Protein AF-A0A1I1ABJ6-F1 (afdb_monomer_lite)

Structure (mmCIF, N/CA/C/O backbone):
data_AF-A0A1I1ABJ6-F1
#
_entry.id   AF-A0A1I1ABJ6-F1
#
loop_
_atom_site.group_PDB
_atom_site.id
_atom_site.type_symbol
_atom_site.label_atom_id
_atom_site.label_alt_id
_atom_site.label_comp_id
_atom_site.label_asym_id
_atom_site.label_entity_id
_atom_site.label_seq_id
_atom_site.pdbx_PDB_ins_code
_atom_site.Cartn_x
_atom_site.Cartn_y
_atom_site.Cartn_z
_atom_site.occupancy
_atom_site.B_iso_or_equiv
_atom_site.auth_seq_id
_atom_site.auth_comp_id
_atom_site.auth_asym_id
_atom_s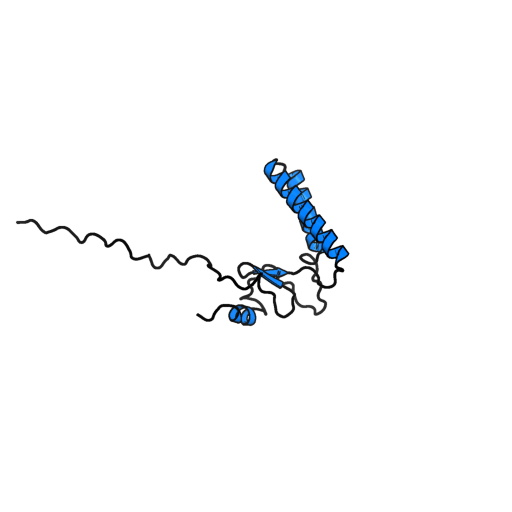ite.auth_atom_id
_atom_site.pdbx_PDB_model_num
ATOM 1 N N . MET A 1 1 ? -6.249 74.115 -23.989 1.00 40.06 1 MET A N 1
ATOM 2 C CA . MET A 1 1 ? -6.689 73.814 -22.610 1.00 40.06 1 MET A CA 1
ATOM 3 C C . MET A 1 1 ? -8.085 73.215 -22.711 1.00 40.06 1 MET A C 1
ATOM 5 O O . MET A 1 1 ? -8.867 73.772 -23.469 1.00 40.06 1 MET A O 1
ATOM 9 N N . PRO A 1 2 ? -8.355 72.074 -22.069 1.00 52.78 2 PRO A N 1
ATOM 10 C CA . PRO A 1 2 ? -8.260 70.743 -22.688 1.00 52.78 2 PRO A CA 1
ATOM 11 C C . PRO A 1 2 ? -9.581 69.954 -22.592 1.00 52.78 2 PRO A C 1
ATOM 13 O O . PRO A 1 2 ? -10.454 70.346 -21.833 1.00 52.78 2 PRO A O 1
ATOM 16 N N . ASP A 1 3 ? -9.693 68.832 -23.305 1.00 41.34 3 ASP A N 1
ATOM 17 C CA . ASP A 1 3 ? -10.165 67.577 -22.696 1.00 41.34 3 ASP A CA 1
ATOM 18 C C . ASP A 1 3 ? -9.680 66.406 -23.571 1.00 41.34 3 ASP A C 1
ATOM 20 O O . ASP A 1 3 ? -10.094 66.237 -24.720 1.00 41.34 3 ASP A O 1
ATOM 24 N N . GLU A 1 4 ? -8.680 65.688 -23.062 1.00 57.09 4 GLU A N 1
ATOM 25 C CA . GLU A 1 4 ? -8.158 64.442 -23.625 1.00 57.09 4 GLU A CA 1
ATOM 26 C C . GLU A 1 4 ? -9.229 63.344 -23.526 1.00 57.09 4 GLU A C 1
ATOM 28 O O . GLU A 1 4 ? -9.817 63.167 -22.456 1.00 57.09 4 GLU A O 1
ATOM 33 N N . PRO A 1 5 ? -9.481 62.542 -24.576 1.00 46.16 5 PRO A N 1
ATOM 34 C CA . PRO A 1 5 ? -10.239 61.319 -24.386 1.00 46.16 5 PRO A CA 1
ATOM 35 C C . PRO A 1 5 ? -9.453 60.340 -23.499 1.00 46.16 5 PRO A C 1
ATOM 37 O O . PRO A 1 5 ? -8.251 60.135 -23.652 1.00 46.16 5 PRO A O 1
ATOM 40 N N . ARG A 1 6 ? -10.203 59.781 -22.548 1.00 58.25 6 ARG A N 1
ATOM 41 C CA . ARG A 1 6 ? -9.827 58.926 -21.416 1.00 58.25 6 ARG A CA 1
ATOM 42 C C . ARG A 1 6 ? -8.933 57.717 -21.768 1.00 58.25 6 ARG A C 1
ATOM 44 O O . ARG A 1 6 ? -8.977 57.243 -22.899 1.00 58.25 6 ARG A O 1
ATOM 51 N N . PRO A 1 7 ? -8.159 57.207 -20.784 1.00 49.72 7 PRO A N 1
ATOM 52 C CA . PRO A 1 7 ? -7.212 56.107 -20.969 1.00 49.72 7 PRO A CA 1
ATOM 53 C C . PRO A 1 7 ? -7.887 54.818 -21.448 1.00 49.72 7 PRO A C 1
ATOM 55 O O . PRO A 1 7 ? -9.004 54.518 -21.027 1.00 49.72 7 PRO A O 1
ATOM 58 N N . ASP A 1 8 ? -7.153 54.076 -22.284 1.00 51.56 8 ASP A N 1
ATOM 59 C CA . ASP A 1 8 ? -7.387 52.683 -22.684 1.00 51.56 8 ASP A CA 1
ATOM 60 C C . ASP A 1 8 ? -8.033 51.875 -21.545 1.00 51.56 8 ASP A C 1
ATOM 62 O O . ASP A 1 8 ? -7.410 51.596 -20.514 1.00 51.56 8 ASP A O 1
ATOM 66 N N . GLU A 1 9 ? -9.302 51.508 -21.727 1.00 48.28 9 GLU A N 1
ATOM 67 C CA . GLU A 1 9 ? -9.960 50.506 -20.895 1.00 48.28 9 GLU A CA 1
ATOM 68 C C . GLU A 1 9 ? -9.246 49.153 -21.073 1.00 48.28 9 GLU A C 1
ATOM 70 O O . GLU A 1 9 ? -8.928 48.755 -22.199 1.00 48.28 9 GLU A O 1
ATOM 75 N N . PRO A 1 10 ? -8.980 48.413 -19.985 1.00 45.22 10 PRO A N 1
ATOM 76 C CA . PRO A 1 10 ? -8.303 47.128 -20.070 1.00 45.22 10 PRO A CA 1
ATOM 77 C C . PRO A 1 10 ? -9.189 46.104 -20.785 1.00 45.22 10 PRO A C 1
ATOM 79 O O . PRO A 1 10 ? -10.349 45.909 -20.421 1.00 45.22 10 PRO A O 1
ATOM 82 N N . ARG A 1 11 ? -8.622 45.401 -21.772 1.00 50.41 11 ARG A N 1
ATOM 83 C CA . ARG A 1 11 ? -9.279 44.250 -22.406 1.00 50.41 11 ARG A CA 1
ATOM 84 C C . ARG A 1 11 ? -9.479 43.140 -21.360 1.00 50.41 11 ARG A C 1
ATOM 86 O O . ARG A 1 11 ? -8.485 42.694 -20.784 1.00 50.41 11 ARG A O 1
ATOM 93 N N . PRO A 1 12 ? -10.706 42.655 -21.115 1.00 49.84 12 PRO A N 1
ATOM 94 C CA . PRO A 1 12 ? -10.919 41.461 -20.319 1.00 49.84 12 PRO A CA 1
ATOM 95 C C . PRO A 1 12 ? -10.931 40.253 -21.263 1.00 49.84 12 PRO A C 1
ATOM 97 O O . PRO A 1 12 ? -11.870 40.113 -22.032 1.00 49.84 12 PRO A O 1
ATOM 100 N N . ASP A 1 13 ? -9.853 39.463 -21.246 1.00 48.81 13 ASP A N 1
ATOM 101 C CA . ASP A 1 13 ? -9.762 38.025 -21.605 1.00 48.81 13 ASP A CA 1
ATOM 102 C C . ASP A 1 13 ? -8.377 37.660 -22.171 1.00 48.81 13 ASP A C 1
ATOM 104 O O . ASP A 1 13 ? -8.240 37.087 -23.249 1.00 48.81 13 ASP A O 1
ATOM 108 N N . GLU A 1 14 ? -7.313 37.951 -21.421 1.00 43.22 14 GLU A N 1
ATOM 109 C CA . GLU A 1 14 ? -6.071 37.187 -21.567 1.00 43.22 14 GLU A CA 1
ATOM 110 C C . GLU A 1 14 ? -5.772 36.492 -20.235 1.00 43.22 14 GLU A C 1
ATOM 112 O O . GLU A 1 14 ? -5.572 37.168 -19.218 1.00 43.22 14 GLU A O 1
ATOM 117 N N . PRO A 1 15 ? -5.782 35.146 -20.185 1.00 39.97 15 PRO A N 1
ATOM 118 C CA . PRO A 1 15 ? -5.409 34.435 -18.975 1.00 39.97 15 PRO A CA 1
ATOM 119 C C . PRO A 1 15 ? -3.929 34.685 -18.666 1.00 39.97 15 PRO A C 1
ATOM 121 O O . PRO A 1 15 ? -3.063 34.668 -19.542 1.00 39.97 15 PRO A O 1
ATOM 124 N N . ARG A 1 16 ? -3.647 34.937 -17.386 1.00 43.81 16 ARG A N 1
ATOM 125 C CA . ARG A 1 16 ? -2.296 35.195 -16.875 1.00 43.81 16 ARG A CA 1
ATOM 126 C C . ARG A 1 16 ? -1.409 33.957 -17.095 1.00 43.81 16 ARG A C 1
ATOM 128 O O . ARG A 1 16 ? -1.879 32.847 -16.858 1.00 43.81 16 ARG A O 1
ATOM 135 N N . PRO A 1 17 ? -0.115 34.112 -17.432 1.00 45.84 17 PRO A N 1
ATOM 136 C CA . PRO A 1 17 ? 0.803 32.992 -17.689 1.00 45.84 17 PRO A CA 1
ATOM 137 C C . PRO A 1 17 ? 1.185 32.170 -16.436 1.00 45.84 17 PRO A C 1
ATOM 139 O O . PRO A 1 17 ? 2.132 31.394 -16.486 1.00 45.84 17 PRO A O 1
ATOM 142 N N . ASP A 1 18 ? 0.454 32.322 -15.326 1.00 41.12 18 ASP A N 1
ATOM 143 C CA . ASP A 1 18 ? 0.712 31.669 -14.033 1.00 41.12 18 ASP A CA 1
ATOM 144 C C . ASP A 1 18 ? -0.438 30.738 -13.582 1.00 41.12 18 ASP A C 1
ATOM 146 O O . ASP A 1 18 ? -0.460 30.244 -12.458 1.00 41.12 18 ASP A O 1
ATOM 150 N N . GLU A 1 19 ? -1.402 30.439 -14.461 1.00 39.03 19 GLU A N 1
ATOM 151 C CA . GLU A 1 19 ? -2.352 29.332 -14.263 1.00 39.03 19 GLU A CA 1
ATOM 152 C C . GLU A 1 19 ? -1.821 28.044 -14.904 1.00 39.03 19 GLU A C 1
ATOM 154 O O . GLU A 1 19 ? -2.417 27.459 -15.811 1.00 39.03 19 GLU A O 1
ATOM 159 N N . ALA A 1 20 ? -0.688 27.555 -14.398 1.00 36.03 20 ALA A N 1
ATOM 160 C CA . ALA A 1 20 ? -0.373 26.142 -14.536 1.00 36.03 20 ALA A CA 1
ATOM 161 C C . ALA A 1 20 ? -1.420 25.359 -13.728 1.00 36.03 20 ALA A C 1
ATOM 163 O O . ALA A 1 20 ? -1.322 25.228 -12.506 1.00 36.03 20 ALA A O 1
ATOM 164 N N . ARG A 1 21 ? -2.463 24.871 -14.411 1.00 45.53 21 ARG A N 1
ATOM 165 C CA . ARG A 1 21 ? -3.425 23.931 -13.828 1.00 45.53 21 ARG A CA 1
ATOM 166 C C . ARG A 1 21 ? -2.641 22.765 -13.214 1.00 45.53 21 ARG A C 1
ATOM 168 O O . ARG A 1 21 ? -1.844 22.151 -13.927 1.00 45.53 21 ARG A O 1
ATOM 175 N N . PRO A 1 22 ? -2.830 22.436 -11.926 1.00 46.88 22 PRO A N 1
ATOM 176 C CA . PRO A 1 22 ? -2.157 21.291 -11.345 1.00 46.88 22 PRO A CA 1
ATOM 177 C C . PRO A 1 22 ? -2.714 20.018 -11.987 1.00 46.88 22 PRO A C 1
ATOM 179 O O . PRO A 1 22 ? -3.841 19.619 -11.709 1.00 46.88 22 PRO A O 1
ATOM 182 N N . ASP A 1 23 ? -1.891 19.382 -12.821 1.00 52.09 23 ASP A N 1
ATOM 183 C CA . ASP A 1 23 ? -1.959 17.953 -13.115 1.00 52.09 23 ASP A CA 1
ATOM 184 C C . ASP A 1 23 ? -3.325 17.441 -13.620 1.00 52.09 23 ASP A C 1
ATOM 186 O O . ASP A 1 23 ? -3.927 16.538 -13.031 1.00 52.09 23 ASP A O 1
ATOM 190 N N . GLU A 1 24 ? -3.802 17.943 -14.760 1.00 44.59 24 GLU A N 1
ATOM 191 C CA . GLU A 1 24 ? -4.890 17.280 -15.490 1.00 44.59 24 GLU A CA 1
ATOM 192 C C . GLU A 1 24 ? -4.309 16.068 -16.247 1.00 44.59 24 GLU A C 1
ATOM 194 O O . GLU A 1 24 ? -3.944 16.126 -17.418 1.00 44.59 24 GLU A O 1
ATOM 199 N N . GLN A 1 25 ? -4.115 14.963 -15.520 1.00 47.38 25 GLN A N 1
ATOM 200 C CA . GLN A 1 25 ? -3.690 13.685 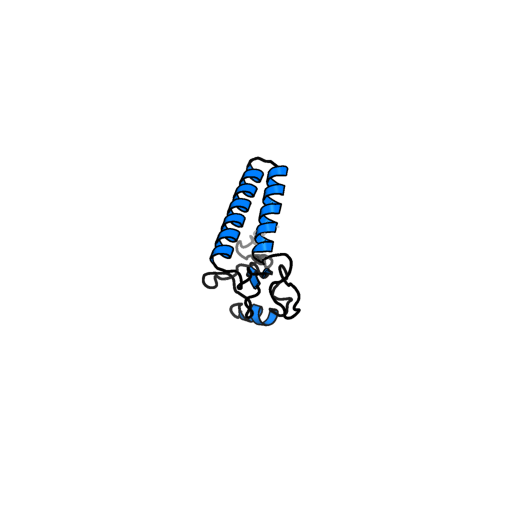-16.096 1.00 47.38 25 GLN A CA 1
ATOM 201 C C . GLN A 1 25 ? -4.807 13.131 -17.003 1.00 47.38 25 GLN A C 1
ATOM 203 O O . GLN A 1 25 ? -5.931 12.958 -16.523 1.00 47.38 25 GLN A O 1
ATOM 208 N N . PRO A 1 26 ? -4.526 12.808 -18.282 1.00 46.41 26 PRO A N 1
ATOM 209 C CA . PRO A 1 26 ? -5.530 12.254 -19.186 1.00 46.41 26 PRO A CA 1
ATOM 210 C C . PRO A 1 26 ? -5.976 10.857 -18.718 1.00 46.41 26 PRO A C 1
ATOM 212 O O . PRO A 1 26 ? -5.183 10.135 -18.099 1.00 46.41 26 PRO A O 1
ATOM 215 N N . PRO A 1 27 ? -7.215 10.426 -19.021 1.00 44.44 27 PRO A N 1
ATOM 216 C CA . PRO A 1 27 ? -7.675 9.094 -18.652 1.00 44.44 27 PRO A CA 1
ATOM 217 C C . PRO A 1 27 ? -6.908 8.038 -19.463 1.00 44.44 27 PRO A C 1
ATOM 219 O O . PRO A 1 27 ? -7.063 7.937 -20.678 1.00 44.44 27 PRO A O 1
ATOM 222 N N . ARG A 1 28 ? -6.074 7.235 -18.793 1.00 54.81 28 ARG A N 1
ATOM 223 C CA . ARG A 1 28 ? -5.567 5.965 -19.339 1.00 54.81 28 ARG A CA 1
ATOM 224 C C . ARG A 1 28 ? -6.443 4.812 -18.844 1.00 54.81 28 ARG A C 1
ATOM 226 O O . ARG A 1 28 ? -6.943 4.879 -17.726 1.00 54.81 28 ARG A O 1
ATOM 233 N N . GLY A 1 29 ? -6.648 3.816 -19.714 1.00 57.50 29 GLY A N 1
ATOM 234 C CA . GLY A 1 29 ? -7.669 2.764 -19.603 1.00 57.50 29 GLY A CA 1
ATOM 235 C C . GLY A 1 29 ? -7.787 2.107 -18.228 1.00 57.50 29 GLY A C 1
ATOM 236 O O . GLY A 1 29 ? -6.767 1.851 -17.609 1.00 57.50 29 GLY A O 1
ATOM 237 N N . ASP A 1 30 ? -9.035 1.871 -17.804 1.00 68.62 30 ASP A N 1
ATOM 238 C CA . ASP A 1 30 ? -9.605 1.180 -16.625 1.00 68.62 30 ASP A CA 1
ATOM 239 C C . ASP A 1 30 ? -8.889 1.205 -15.251 1.00 68.62 30 ASP A C 1
ATOM 241 O O . ASP A 1 30 ? -9.482 0.794 -14.253 1.00 68.62 30 ASP A O 1
ATOM 245 N N . GLY A 1 31 ? -7.675 1.741 -15.114 1.00 82.44 31 GLY A N 1
ATOM 246 C CA . GLY A 1 31 ? -6.955 1.807 -13.852 1.00 82.44 31 GLY A CA 1
ATOM 247 C C . GLY A 1 31 ? -5.566 2.459 -13.921 1.00 82.44 31 GLY A C 1
ATOM 248 O O . GLY A 1 31 ? -5.055 2.794 -14.990 1.00 82.44 31 GLY A O 1
ATOM 249 N N . PRO A 1 32 ? -4.932 2.668 -12.753 1.00 91.44 32 PRO A N 1
ATOM 250 C CA . PRO A 1 32 ? -3.596 3.248 -12.666 1.00 91.44 32 PRO A CA 1
ATOM 251 C C . PRO A 1 32 ? -2.544 2.390 -13.394 1.00 91.44 32 PRO A C 1
ATOM 253 O O . PRO A 1 32 ? -2.597 1.163 -13.284 1.00 91.44 32 PRO A O 1
ATOM 256 N N . PRO A 1 33 ? -1.543 2.994 -14.065 1.00 95.31 33 PRO A N 1
ATOM 257 C CA . PRO A 1 33 ? -0.453 2.245 -14.683 1.00 95.31 33 PRO A CA 1
ATOM 258 C C . PRO A 1 33 ? 0.302 1.381 -13.670 1.00 95.31 33 PRO A C 1
ATOM 260 O O . PRO A 1 33 ? 0.510 1.797 -12.528 1.00 95.31 33 PRO A O 1
ATOM 263 N N . VAL A 1 34 ? 0.759 0.207 -14.104 1.00 96.50 34 VAL A N 1
ATOM 264 C CA . VAL A 1 34 ? 1.522 -0.752 -13.292 1.00 96.50 34 VAL A CA 1
ATOM 265 C C . VAL A 1 34 ? 2.925 -0.888 -13.867 1.00 96.50 34 VAL A C 1
ATOM 267 O O . VAL A 1 34 ? 3.066 -1.013 -15.082 1.00 96.50 34 VAL A O 1
ATOM 270 N N . THR A 1 35 ? 3.947 -0.863 -13.007 1.00 96.81 35 THR A N 1
ATOM 271 C CA . THR A 1 35 ? 5.351 -1.007 -13.419 1.00 96.81 35 THR A CA 1
ATOM 272 C C . THR A 1 35 ? 5.582 -2.310 -14.196 1.00 96.81 35 THR A C 1
ATOM 274 O O . THR A 1 35 ? 4.863 -3.284 -13.961 1.00 96.81 35 THR A O 1
ATOM 277 N N . PRO A 1 36 ? 6.581 -2.382 -15.100 1.00 96.69 36 PRO A N 1
ATOM 278 C CA . PRO A 1 36 ? 6.808 -3.570 -15.934 1.00 96.69 36 PRO A CA 1
ATOM 279 C C . PRO A 1 36 ? 7.046 -4.865 -15.146 1.00 96.69 36 PRO A C 1
ATOM 281 O O . PRO A 1 36 ? 6.720 -5.948 -15.618 1.00 96.69 36 PRO A O 1
ATOM 284 N N . ASP A 1 37 ? 7.584 -4.748 -13.934 1.00 95.75 37 ASP A N 1
ATOM 285 C CA . ASP A 1 37 ? 7.821 -5.854 -13.002 1.00 95.75 37 ASP A CA 1
ATOM 286 C C . ASP A 1 37 ? 6.619 -6.176 -12.094 1.00 95.75 37 ASP A C 1
ATOM 288 O O . ASP A 1 37 ? 6.699 -7.052 -11.236 1.00 95.75 37 ASP A O 1
ATOM 292 N N . GLY A 1 38 ? 5.510 -5.446 -12.230 1.00 96.06 38 GLY A N 1
ATOM 293 C CA . GLY A 1 38 ? 4.298 -5.644 -11.442 1.00 96.06 38 GLY A CA 1
ATOM 294 C C . GLY A 1 38 ? 4.385 -5.204 -9.977 1.00 96.06 38 GLY A C 1
ATOM 295 O O . GLY A 1 38 ? 3.406 -5.379 -9.248 1.00 96.06 38 GLY A O 1
ATOM 296 N N . ARG A 1 39 ? 5.503 -4.625 -9.517 1.00 97.62 39 ARG A N 1
ATOM 297 C CA . ARG A 1 39 ? 5.715 -4.302 -8.093 1.00 97.62 39 ARG A CA 1
ATOM 298 C C . ARG A 1 39 ? 4.886 -3.124 -7.608 1.00 97.62 39 ARG A C 1
ATOM 300 O O . ARG A 1 39 ? 4.436 -3.113 -6.458 1.00 97.62 39 ARG A O 1
ATOM 307 N N . TYR A 1 40 ? 4.656 -2.143 -8.475 1.00 98.00 40 TYR A N 1
ATOM 308 C CA . TYR A 1 40 ? 4.010 -0.890 -8.107 1.00 98.00 40 TYR A CA 1
ATOM 309 C C . TYR A 1 40 ? 2.903 -0.511 -9.085 1.00 98.00 40 TYR A C 1
ATOM 311 O O . TYR A 1 40 ? 2.962 -0.801 -10.276 1.00 98.00 40 TYR A O 1
ATOM 319 N N . LEU A 1 41 ? 1.903 0.196 -8.570 1.00 97.00 41 LEU A N 1
ATOM 320 C CA . LEU A 1 41 ? 0.976 0.999 -9.361 1.00 97.00 41 LEU A CA 1
ATOM 321 C C . LEU A 1 41 ? 1.318 2.484 -9.200 1.00 97.00 41 LEU A C 1
ATOM 323 O O . LEU A 1 41 ? 1.841 2.887 -8.159 1.00 97.00 41 LEU A O 1
ATOM 327 N N . VAL A 1 42 ? 1.021 3.306 -10.204 1.00 96.75 42 VAL A N 1
ATOM 328 C CA . VAL A 1 42 ? 1.320 4.744 -10.176 1.00 96.75 42 VAL A CA 1
ATOM 329 C C . VAL A 1 42 ? 0.050 5.557 -9.968 1.00 96.75 42 VAL A C 1
ATOM 331 O O . VAL A 1 42 ? -0.811 5.604 -10.838 1.00 96.75 42 VAL A O 1
ATOM 334 N N . VAL A 1 43 ? -0.052 6.262 -8.841 1.00 95.69 43 VAL A N 1
ATOM 335 C CA . VAL A 1 43 ? -1.173 7.170 -8.540 1.00 95.69 43 VAL A CA 1
ATOM 336 C C . VAL A 1 43 ? -0.621 8.563 -8.291 1.00 95.69 43 VAL A C 1
ATOM 338 O O . VAL A 1 43 ? 0.188 8.754 -7.381 1.00 95.69 43 VAL A O 1
ATOM 341 N N . ARG A 1 44 ? -1.071 9.540 -9.093 1.00 93.75 44 ARG A N 1
ATOM 342 C CA . ARG A 1 44 ? -0.599 10.938 -9.050 1.00 93.75 44 ARG A CA 1
ATOM 343 C C . ARG A 1 44 ? 0.932 11.030 -9.124 1.00 93.75 44 ARG A C 1
ATOM 345 O O . ARG A 1 44 ? 1.574 11.668 -8.292 1.00 93.75 44 ARG A O 1
ATOM 352 N N . GLY A 1 45 ? 1.517 10.280 -10.059 1.00 95.12 45 GLY A N 1
ATOM 353 C CA . GLY A 1 45 ? 2.965 10.204 -10.278 1.00 95.12 45 GLY A CA 1
ATOM 354 C C . GLY A 1 45 ? 3.780 9.511 -9.182 1.00 95.12 45 GLY A C 1
ATOM 355 O O . GLY A 1 45 ? 5.004 9.456 -9.297 1.00 95.12 45 GLY A O 1
ATOM 356 N N . ARG A 1 46 ? 3.144 8.973 -8.133 1.00 97.94 46 ARG A N 1
ATOM 357 C CA . ARG A 1 46 ? 3.818 8.248 -7.048 1.00 97.94 46 ARG A CA 1
ATOM 358 C C . ARG A 1 46 ? 3.603 6.750 -7.156 1.00 97.94 46 ARG A C 1
ATOM 360 O O . ARG A 1 46 ? 2.496 6.303 -7.452 1.00 97.94 46 ARG A O 1
ATOM 367 N N . LEU A 1 47 ? 4.654 5.999 -6.859 1.00 98.00 47 LEU A N 1
ATOM 368 C CA . LEU A 1 47 ? 4.616 4.548 -6.767 1.00 98.00 47 LEU A CA 1
ATOM 369 C C . LEU A 1 47 ? 3.870 4.124 -5.505 1.00 98.00 47 LEU A C 1
ATOM 371 O O . LEU A 1 47 ? 4.072 4.685 -4.431 1.00 98.00 47 LEU A O 1
ATOM 375 N N . TRP A 1 48 ? 3.032 3.107 -5.619 1.00 97.75 48 TRP A N 1
ATOM 376 C CA . TRP A 1 48 ? 2.390 2.441 -4.495 1.00 97.75 48 TRP A CA 1
ATOM 377 C C . TRP A 1 48 ? 2.576 0.950 -4.669 1.00 97.75 48 TRP A C 1
ATOM 379 O O . TRP A 1 48 ? 2.179 0.396 -5.695 1.00 97.75 48 TRP A O 1
ATOM 389 N N . ARG A 1 49 ? 3.209 0.309 -3.684 1.00 97.88 49 ARG A N 1
ATOM 390 C CA . ARG A 1 49 ? 3.456 -1.130 -3.749 1.00 97.88 49 ARG A CA 1
ATOM 391 C C . ARG A 1 49 ? 2.134 -1.883 -3.864 1.00 97.88 49 ARG A C 1
ATOM 393 O O . ARG A 1 49 ? 1.180 -1.596 -3.138 1.00 97.88 49 ARG A O 1
ATOM 400 N N . ARG A 1 50 ? 2.090 -2.830 -4.796 1.00 97.44 50 ARG A N 1
ATOM 401 C CA . ARG A 1 50 ? 0.950 -3.720 -4.988 1.00 97.44 50 ARG A CA 1
ATOM 402 C C . ARG A 1 50 ? 0.912 -4.797 -3.915 1.00 97.44 50 ARG A C 1
ATOM 404 O O . ARG A 1 50 ? 1.939 -5.152 -3.338 1.00 97.44 50 ARG A O 1
ATOM 411 N N . SER A 1 51 ? -0.284 -5.331 -3.688 1.00 97.00 51 SER A N 1
ATOM 412 C CA . SER A 1 51 ? -0.446 -6.524 -2.870 1.00 97.00 51 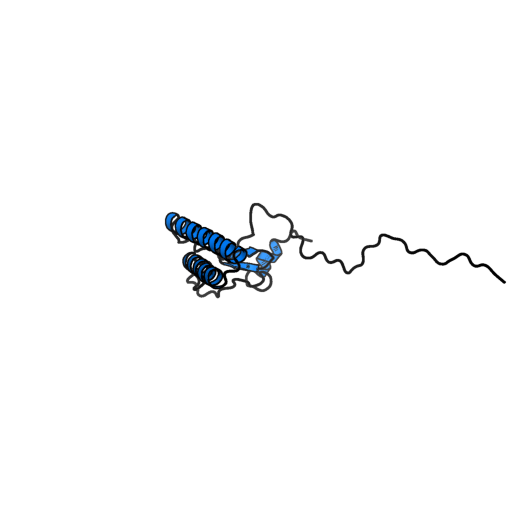SER A CA 1
ATOM 413 C C . SER A 1 51 ? 0.356 -7.679 -3.472 1.00 97.00 51 SER A C 1
ATOM 415 O O . SER A 1 51 ? 0.418 -7.807 -4.698 1.00 97.00 51 SER A O 1
ATOM 417 N N . ASP A 1 52 ? 0.918 -8.519 -2.614 1.00 96.88 52 ASP A N 1
ATOM 418 C CA . ASP A 1 52 ? 1.732 -9.668 -2.993 1.00 96.88 52 ASP A CA 1
ATOM 419 C C . ASP A 1 52 ? 0.946 -10.578 -3.964 1.00 96.88 52 ASP A C 1
ATOM 421 O O . ASP A 1 52 ? -0.163 -11.022 -3.629 1.00 96.88 52 ASP A O 1
ATOM 425 N N . PRO A 1 53 ? 1.435 -10.806 -5.199 1.00 95.00 53 PRO A N 1
ATOM 426 C CA . PRO A 1 53 ? 0.764 -11.660 -6.174 1.00 95.00 53 PRO A CA 1
ATOM 427 C C . PRO A 1 53 ? 0.765 -13.144 -5.777 1.00 95.00 53 PRO A C 1
ATOM 429 O O . PRO A 1 53 ? -0.092 -13.873 -6.267 1.00 95.00 53 PRO A O 1
ATOM 432 N N . ALA A 1 54 ? 1.656 -13.580 -4.881 1.00 95.00 54 ALA A N 1
ATOM 433 C CA . ALA A 1 54 ? 1.734 -14.961 -4.408 1.00 95.00 54 ALA A CA 1
ATOM 434 C C . ALA A 1 54 ? 0.651 -15.319 -3.374 1.00 95.00 54 ALA A C 1
ATOM 436 O O . ALA A 1 54 ? 0.460 -16.497 -3.073 1.00 95.00 54 ALA A O 1
ATOM 437 N N . LEU A 1 55 ? -0.083 -14.330 -2.845 1.00 95.38 55 LEU A N 1
ATOM 438 C CA . LEU A 1 55 ? -1.238 -14.587 -1.985 1.00 95.38 55 LEU A CA 1
ATOM 439 C C . LEU A 1 55 ? -2.330 -15.324 -2.759 1.00 95.38 55 LEU A C 1
ATOM 441 O O . LEU A 1 55 ? -2.787 -14.840 -3.805 1.00 95.38 55 LEU A O 1
ATOM 445 N N . ASP A 1 56 ? -2.792 -16.433 -2.182 1.00 96.25 56 ASP A N 1
ATOM 446 C CA . ASP A 1 56 ? -3.949 -17.161 -2.679 1.00 96.25 56 ASP A CA 1
ATOM 447 C C . ASP A 1 56 ? -5.199 -16.264 -2.698 1.00 96.25 56 ASP A C 1
ATOM 449 O O . ASP A 1 56 ? -5.319 -15.281 -1.955 1.00 96.25 56 ASP A O 1
ATOM 453 N N . GLU A 1 57 ? -6.130 -16.570 -3.599 1.00 94.94 57 GLU A N 1
ATOM 454 C CA . GLU A 1 57 ? -7.293 -15.716 -3.841 1.00 94.94 57 GLU A CA 1
ATOM 455 C C . GLU A 1 57 ? -8.202 -15.598 -2.610 1.00 94.94 57 GLU A C 1
ATOM 457 O O . GLU A 1 57 ? -8.681 -14.502 -2.309 1.00 94.94 57 GLU A O 1
ATOM 462 N N . GLY A 1 58 ? -8.386 -16.690 -1.861 1.00 97.25 58 GLY A N 1
ATOM 463 C CA . GLY A 1 58 ? -9.197 -16.703 -0.644 1.00 97.25 58 GLY A CA 1
ATOM 464 C C . GLY A 1 58 ? -8.606 -15.788 0.422 1.00 97.25 58 GLY A C 1
ATOM 465 O O . GLY A 1 58 ? -9.285 -14.899 0.940 1.00 97.25 58 GLY A O 1
ATOM 466 N N . ARG A 1 59 ? -7.304 -15.913 0.670 1.00 97.31 59 ARG A N 1
ATOM 467 C CA . ARG A 1 59 ? -6.573 -15.092 1.627 1.00 97.31 59 ARG A CA 1
ATOM 468 C C . ARG A 1 59 ? -6.546 -13.630 1.215 1.00 97.31 59 ARG A C 1
ATOM 470 O O . ARG A 1 59 ? -6.744 -12.745 2.049 1.00 97.31 59 ARG A O 1
ATOM 477 N N . ARG A 1 60 ? -6.350 -13.348 -0.074 1.00 97.31 60 ARG A N 1
ATOM 478 C CA . ARG A 1 60 ? -6.448 -11.987 -0.617 1.00 97.31 60 ARG A CA 1
ATOM 479 C C . ARG A 1 60 ? -7.838 -11.396 -0.381 1.00 97.31 60 ARG A C 1
ATOM 481 O O . ARG A 1 60 ? -7.938 -10.230 0.016 1.00 97.31 60 ARG A O 1
ATOM 488 N N . ALA A 1 61 ? -8.898 -12.168 -0.615 1.00 97.62 61 ALA A N 1
ATOM 489 C CA . ALA A 1 61 ? -10.274 -11.734 -0.399 1.00 97.62 61 ALA A CA 1
ATOM 490 C C . ALA A 1 61 ? -10.562 -11.452 1.086 1.00 97.62 61 ALA A C 1
ATOM 492 O O . ALA A 1 61 ? -11.106 -10.392 1.404 1.00 97.62 61 ALA A O 1
ATOM 493 N N . GLU A 1 62 ? -10.131 -12.330 1.996 1.00 98.12 62 GLU A N 1
ATOM 494 C CA . GLU A 1 62 ? -10.236 -12.132 3.449 1.00 98.12 62 GLU A CA 1
ATOM 495 C C . GLU A 1 62 ? -9.559 -10.833 3.893 1.00 98.12 62 GLU A C 1
ATOM 497 O O . GLU A 1 62 ? -10.182 -9.979 4.527 1.00 98.12 62 GLU A O 1
ATOM 502 N N . LEU A 1 63 ? -8.298 -10.639 3.503 1.00 98.12 63 LEU A N 1
ATOM 503 C CA . LEU A 1 63 ? -7.526 -9.457 3.873 1.00 98.12 63 LEU A CA 1
ATOM 504 C C . LEU A 1 63 ? -8.109 -8.172 3.275 1.00 98.12 63 LEU A C 1
ATOM 506 O O . LEU A 1 63 ? -8.132 -7.123 3.923 1.00 98.12 63 LEU A O 1
ATOM 510 N N . THR A 1 64 ? -8.637 -8.246 2.052 1.00 97.88 64 THR A N 1
ATOM 511 C CA . THR A 1 64 ? -9.353 -7.127 1.427 1.00 97.88 64 THR A CA 1
ATOM 512 C C . THR A 1 64 ? -10.622 -6.799 2.211 1.00 97.88 64 THR A C 1
A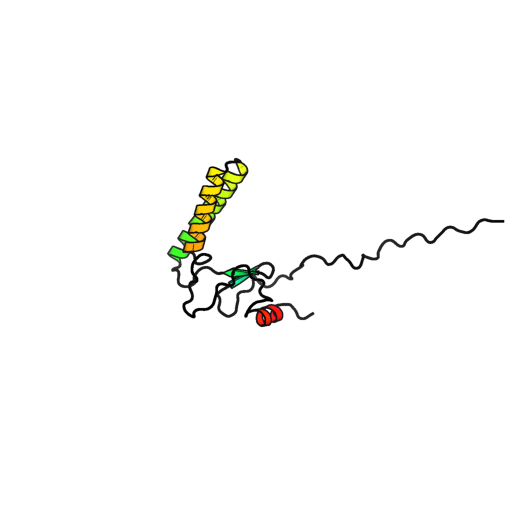TOM 514 O O . THR A 1 64 ? -10.904 -5.626 2.475 1.00 97.88 64 THR A O 1
ATOM 517 N N . HIS A 1 65 ? -11.370 -7.813 2.645 1.00 98.25 65 HIS A N 1
ATOM 518 C CA . HIS A 1 65 ? -12.557 -7.628 3.470 1.00 98.25 65 HIS A CA 1
ATOM 519 C C . HIS A 1 65 ? -12.214 -6.989 4.828 1.00 98.25 65 HIS A C 1
ATOM 521 O O . HIS A 1 65 ? -12.846 -5.998 5.214 1.00 98.25 65 HIS A O 1
ATOM 527 N N . GLU A 1 66 ? -11.174 -7.474 5.512 1.00 98.12 66 GLU A N 1
ATOM 528 C CA . GLU A 1 66 ? -10.660 -6.894 6.759 1.00 98.12 66 GLU A CA 1
ATOM 529 C C . GLU A 1 66 ? -10.237 -5.432 6.584 1.00 98.12 66 GLU A C 1
ATOM 531 O O . GLU A 1 66 ? -10.614 -4.567 7.383 1.00 98.12 66 GLU A O 1
ATOM 536 N N . LEU A 1 67 ? -9.514 -5.126 5.503 1.00 98.38 67 LEU A N 1
ATOM 537 C CA . LEU A 1 67 ? -9.088 -3.770 5.169 1.00 98.38 67 LEU A CA 1
ATOM 538 C C . LEU A 1 67 ? -10.289 -2.835 4.982 1.00 98.38 67 LEU A C 1
ATOM 540 O O . LEU A 1 67 ? -10.296 -1.713 5.502 1.00 98.38 67 LEU A O 1
ATOM 544 N N . MET A 1 68 ? -11.321 -3.276 4.261 1.00 98.56 68 MET A N 1
ATOM 545 C CA . MET A 1 68 ? -12.527 -2.472 4.053 1.00 98.56 68 MET A CA 1
ATOM 546 C C . MET A 1 68 ? -13.327 -2.298 5.347 1.00 98.56 68 MET A C 1
ATOM 548 O O . MET A 1 68 ? -13.807 -1.195 5.620 1.00 98.56 68 MET A O 1
ATOM 552 N N . ALA A 1 69 ? -13.424 -3.335 6.182 1.00 98.56 69 ALA A N 1
ATOM 553 C CA . ALA A 1 69 ? -14.045 -3.242 7.501 1.00 98.56 69 ALA A CA 1
ATOM 554 C C . ALA A 1 69 ? -13.315 -2.231 8.404 1.00 98.56 69 ALA A C 1
ATOM 556 O O . ALA A 1 69 ? -13.954 -1.359 8.998 1.00 98.56 69 ALA A O 1
ATOM 557 N N . ALA A 1 70 ? -11.980 -2.271 8.438 1.00 98.38 70 ALA A N 1
ATOM 558 C CA . ALA A 1 70 ? -11.165 -1.330 9.202 1.00 98.38 70 ALA A CA 1
ATOM 559 C C . ALA A 1 70 ? -11.308 0.117 8.692 1.00 98.38 70 ALA A C 1
ATOM 561 O O . ALA A 1 70 ? -11.431 1.050 9.489 1.00 98.38 70 ALA A O 1
ATOM 562 N N . ARG A 1 71 ? -11.379 0.330 7.369 1.00 98.50 71 ARG A N 1
ATOM 563 C CA . ARG A 1 71 ? -11.644 1.657 6.777 1.00 98.50 71 ARG A CA 1
ATOM 564 C C . ARG A 1 71 ? -13.019 2.201 7.168 1.00 98.50 71 ARG A C 1
ATOM 566 O O . ARG A 1 71 ? -13.117 3.377 7.522 1.00 98.50 71 ARG A O 1
ATOM 573 N N . ARG A 1 72 ? -14.062 1.362 7.150 1.00 98.69 72 ARG A N 1
ATOM 574 C CA . ARG A 1 72 ? -15.410 1.747 7.609 1.00 98.69 72 ARG A CA 1
ATOM 575 C C . ARG A 1 72 ? -15.405 2.138 9.087 1.00 98.69 72 ARG A C 1
ATOM 577 O O . ARG A 1 72 ? -15.924 3.202 9.421 1.00 98.69 72 ARG A O 1
ATOM 584 N N . ALA A 1 73 ? -14.765 1.338 9.943 1.00 98.38 73 ALA A N 1
ATOM 585 C CA . ALA A 1 73 ? -14.608 1.641 11.367 1.00 98.38 73 ALA A CA 1
ATOM 586 C C . ALA A 1 73 ? -13.868 2.968 11.595 1.00 98.38 73 ALA A C 1
ATOM 588 O O . ALA A 1 73 ? -14.322 3.802 12.373 1.00 98.38 73 ALA A O 1
ATOM 589 N N . LYS A 1 74 ? -12.788 3.223 10.844 1.00 98.31 74 LYS A N 1
ATOM 590 C CA . LYS A 1 74 ? -12.061 4.498 10.899 1.00 98.31 74 LYS A CA 1
ATOM 591 C C . LYS A 1 74 ? -12.965 5.673 10.531 1.00 98.31 74 LYS A C 1
ATOM 593 O O . LYS A 1 74 ? -12.975 6.674 11.237 1.00 98.31 74 LYS A O 1
ATOM 598 N N . GLY A 1 75 ? -13.739 5.557 9.451 1.00 98.25 75 GLY A N 1
ATOM 599 C CA . GLY A 1 75 ? -14.706 6.585 9.054 1.00 98.25 75 GLY A CA 1
ATOM 600 C C . GLY A 1 75 ? -15.796 6.824 10.105 1.00 98.25 75 GLY A C 1
ATOM 601 O O . GLY A 1 75 ? -16.200 7.965 10.312 1.00 98.25 75 GLY A O 1
ATOM 602 N N . ALA A 1 76 ? -16.245 5.771 10.796 1.00 98.44 76 ALA A N 1
ATOM 603 C CA . ALA A 1 76 ? -17.192 5.886 11.902 1.00 98.44 76 ALA A CA 1
ATOM 604 C C . ALA A 1 76 ? -16.589 6.621 13.105 1.00 98.44 76 ALA A C 1
ATOM 606 O O . ALA A 1 76 ? -17.192 7.577 13.584 1.00 98.44 76 ALA A O 1
ATOM 607 N N . ALA A 1 77 ? -15.376 6.252 13.517 1.00 98.25 77 ALA A N 1
ATOM 608 C CA . ALA A 1 77 ? -14.662 6.915 14.605 1.00 98.25 77 ALA A CA 1
ATOM 609 C C . ALA A 1 77 ? -14.403 8.404 14.318 1.00 98.25 77 ALA A C 1
ATOM 611 O O . ALA A 1 77 ? -14.601 9.247 15.187 1.00 98.25 77 ALA A O 1
ATOM 612 N N . MET A 1 78 ? -14.040 8.744 13.074 1.00 97.62 78 MET A N 1
ATOM 613 C CA . MET A 1 78 ? -13.890 10.138 12.633 1.00 97.62 78 MET A CA 1
ATOM 614 C C . MET A 1 78 ? -15.179 10.946 12.812 1.00 97.62 78 MET A C 1
ATOM 616 O O . MET A 1 78 ? -15.127 12.065 13.307 1.00 97.62 78 MET A O 1
ATOM 620 N N . ARG A 1 79 ? -16.328 10.382 12.414 1.00 98.31 79 ARG A N 1
ATOM 621 C CA . ARG A 1 79 ? -17.640 11.037 12.542 1.00 98.31 79 ARG A CA 1
ATOM 622 C C . ARG A 1 79 ? -18.102 11.155 13.993 1.00 98.31 79 ARG A C 1
ATOM 624 O O . ARG A 1 79 ? -18.758 12.129 14.330 1.00 98.31 79 ARG A O 1
ATOM 631 N N . ALA A 1 80 ? -17.755 10.180 14.828 1.00 97.69 80 ALA A N 1
ATOM 632 C CA . ALA A 1 80 ? -18.058 10.191 16.255 1.00 97.69 80 ALA A CA 1
ATOM 633 C C . ALA A 1 80 ? -17.119 11.101 17.069 1.00 97.69 80 ALA A C 1
ATOM 635 O O . ALA A 1 80 ? -17.374 11.330 18.245 1.00 97.69 80 ALA A O 1
ATOM 636 N N . GLY A 1 81 ? -16.030 11.597 16.467 1.00 97.81 81 GLY A N 1
ATOM 637 C CA . GLY A 1 81 ? -15.013 12.360 17.187 1.00 97.81 81 GLY A CA 1
ATOM 638 C C . GLY A 1 81 ? -14.255 11.526 18.223 1.00 97.81 81 GLY A C 1
ATOM 639 O O . GLY A 1 81 ? -13.772 12.093 19.193 1.00 97.81 81 GLY A O 1
ATOM 640 N N . ASP A 1 82 ? -14.152 10.206 18.027 1.00 98.19 82 ASP A N 1
ATOM 641 C CA . ASP A 1 82 ? -13.507 9.268 18.954 1.00 98.19 82 ASP A CA 1
ATOM 642 C C . ASP A 1 82 ? -12.048 8.999 18.526 1.00 98.19 82 ASP A C 1
ATOM 644 O O . ASP A 1 82 ? -11.804 8.260 17.558 1.00 98.19 82 ASP A O 1
ATOM 648 N N . PRO A 1 83 ? -11.046 9.581 19.215 1.00 97.81 83 PRO A N 1
ATOM 649 C CA . PRO A 1 83 ? -9.646 9.421 18.838 1.00 97.81 83 PRO A CA 1
ATOM 650 C C . PRO A 1 83 ? -9.123 8.006 19.099 1.00 97.81 83 PRO A C 1
ATOM 652 O O . PRO A 1 83 ? -8.294 7.516 18.330 1.00 97.81 83 PRO A O 1
ATOM 655 N N . ALA A 1 84 ? -9.615 7.331 20.141 1.00 98.12 84 ALA A N 1
ATOM 656 C CA . ALA A 1 84 ? -9.166 5.992 20.506 1.00 98.12 84 ALA A CA 1
ATOM 657 C C . ALA A 1 84 ? -9.656 4.962 19.480 1.00 98.12 84 ALA A C 1
ATOM 659 O O . ALA A 1 84 ? -8.863 4.175 18.955 1.00 98.12 84 ALA A O 1
ATOM 660 N N . ALA A 1 85 ? -10.936 5.025 19.102 1.00 98.00 85 ALA A N 1
ATOM 661 C CA . ALA A 1 85 ? -11.479 4.178 18.044 1.00 98.00 85 ALA A CA 1
ATOM 662 C C . ALA A 1 85 ? -10.828 4.474 16.683 1.00 98.00 85 ALA A C 1
ATOM 664 O O . ALA A 1 85 ? -10.605 3.559 15.882 1.00 98.00 85 ALA A O 1
ATOM 665 N N . ARG A 1 86 ? -10.475 5.739 16.414 1.00 98.44 86 ARG A N 1
ATOM 666 C CA . ARG A 1 86 ? -9.759 6.131 15.192 1.00 98.44 86 ARG A CA 1
ATOM 667 C C . ARG A 1 86 ? -8.382 5.479 15.129 1.00 98.44 86 ARG A C 1
ATOM 669 O O . ARG A 1 86 ? -8.014 4.984 14.060 1.00 98.44 86 ARG A O 1
ATOM 676 N N . GLU A 1 87 ? -7.637 5.491 16.230 1.00 98.44 87 GLU A N 1
ATOM 677 C CA . GLU A 1 87 ? -6.301 4.899 16.285 1.00 98.44 87 GLU A CA 1
ATOM 678 C C . GLU A 1 87 ? -6.361 3.373 16.191 1.00 98.44 87 GLU A C 1
ATOM 680 O O . GLU A 1 87 ? -5.670 2.781 15.363 1.00 98.44 87 GLU A O 1
ATOM 685 N N . ALA A 1 88 ? -7.290 2.733 16.906 1.00 98.31 88 ALA A N 1
ATOM 686 C CA . ALA A 1 88 ? -7.519 1.294 16.790 1.00 98.31 88 ALA A CA 1
ATOM 687 C C . ALA A 1 88 ? -7.866 0.880 15.347 1.00 98.31 88 ALA A C 1
ATOM 689 O O . ALA A 1 88 ? -7.323 -0.088 14.809 1.00 98.31 88 ALA A O 1
ATOM 690 N N . ALA A 1 89 ? -8.735 1.637 14.671 1.00 98.31 89 ALA A N 1
ATOM 691 C CA . ALA A 1 89 ? -9.064 1.378 13.274 1.00 98.31 89 ALA A CA 1
ATOM 692 C C . ALA A 1 89 ? -7.876 1.635 12.333 1.00 98.31 89 ALA A C 1
ATOM 694 O O . ALA A 1 89 ? -7.720 0.928 11.336 1.00 98.31 89 ALA A O 1
ATOM 695 N N . ARG A 1 90 ? -7.017 2.618 12.639 1.00 98.38 90 ARG A N 1
ATOM 696 C CA . ARG A 1 90 ? -5.783 2.863 11.884 1.00 98.38 90 ARG A CA 1
ATOM 697 C C . ARG A 1 90 ? -4.808 1.694 12.008 1.00 98.38 90 ARG A C 1
ATOM 699 O O . ARG A 1 90 ? -4.351 1.220 10.972 1.00 98.38 90 ARG A O 1
ATOM 706 N N . ALA A 1 91 ? -4.580 1.185 13.215 1.00 98.44 91 ALA A N 1
ATOM 707 C CA . ALA A 1 91 ? -3.743 0.010 13.439 1.00 98.44 91 ALA A CA 1
ATOM 708 C C . ALA A 1 91 ? -4.250 -1.209 12.648 1.00 98.44 91 ALA A C 1
ATOM 710 O O . ALA A 1 91 ? -3.466 -1.899 12.000 1.00 98.44 91 ALA A O 1
ATOM 711 N N . ARG A 1 92 ? -5.573 -1.428 12.602 1.00 98.38 92 ARG A N 1
ATOM 712 C CA . ARG A 1 92 ? -6.179 -2.509 11.800 1.00 98.38 92 ARG A CA 1
ATOM 713 C C . ARG A 1 92 ? -5.983 -2.326 10.294 1.00 98.38 92 ARG A C 1
ATOM 715 O O . ARG A 1 92 ? -5.715 -3.299 9.598 1.00 98.38 92 ARG A O 1
ATOM 722 N N . VAL A 1 93 ? -6.095 -1.096 9.783 1.00 98.62 93 VAL A N 1
ATOM 723 C CA . VAL A 1 93 ? -5.782 -0.799 8.372 1.00 98.62 93 VAL A CA 1
ATOM 724 C C . VAL A 1 93 ? -4.323 -1.118 8.070 1.00 98.62 93 VAL A C 1
ATOM 726 O O . VAL A 1 93 ? -4.028 -1.704 7.032 1.00 98.62 93 VAL A O 1
ATOM 729 N N . ASP A 1 94 ? -3.418 -0.721 8.959 1.00 98.12 94 ASP A N 1
ATOM 730 C CA . ASP A 1 94 ? -1.988 -0.905 8.754 1.00 98.12 94 ASP A CA 1
ATOM 731 C C . ASP A 1 94 ? -1.616 -2.397 8.806 1.00 98.12 94 ASP A C 1
ATOM 733 O O . ASP A 1 94 ? -0.922 -2.864 7.905 1.00 98.12 94 ASP A O 1
ATOM 737 N N . ALA A 1 95 ? -2.174 -3.164 9.749 1.00 98.31 95 ALA A N 1
ATOM 738 C CA . ALA A 1 95 ? -2.000 -4.616 9.831 1.00 98.31 95 ALA A CA 1
ATOM 739 C C . ALA A 1 95 ? -2.496 -5.345 8.569 1.00 98.31 95 ALA A C 1
ATOM 741 O O . ALA A 1 95 ? -1.757 -6.141 7.993 1.00 98.31 95 ALA A O 1
ATOM 742 N N . ALA A 1 96 ? -3.702 -5.024 8.084 1.00 98.38 96 ALA A N 1
ATOM 743 C CA . ALA A 1 96 ? -4.240 -5.632 6.866 1.00 98.38 96 ALA A CA 1
ATOM 744 C C . ALA A 1 96 ? -3.379 -5.309 5.631 1.00 98.38 96 ALA A C 1
ATOM 746 O O . ALA A 1 96 ? -3.137 -6.175 4.796 1.00 98.38 96 ALA A O 1
ATOM 747 N N . LYS A 1 97 ? -2.856 -4.079 5.525 1.00 97.88 97 LYS A N 1
ATOM 748 C CA . LYS A 1 97 ? -1.950 -3.688 4.431 1.00 97.88 97 LYS A CA 1
ATOM 749 C C . LYS A 1 97 ? -0.598 -4.388 4.486 1.00 97.88 97 LYS A C 1
ATOM 751 O O . LYS A 1 97 ? -0.049 -4.701 3.434 1.00 97.88 97 LYS A O 1
ATOM 756 N N . VAL A 1 98 ? -0.058 -4.607 5.684 1.00 98.06 98 VAL A N 1
ATOM 757 C CA . VAL A 1 98 ? 1.167 -5.399 5.861 1.00 98.06 98 VAL A CA 1
ATOM 758 C C . VAL A 1 98 ? 0.917 -6.843 5.437 1.00 98.06 98 VAL A C 1
ATOM 760 O O . VAL A 1 98 ? 1.690 -7.378 4.654 1.00 98.06 98 VAL A O 1
ATOM 763 N N . ALA A 1 99 ? -0.196 -7.443 5.863 1.00 97.62 99 ALA A N 1
ATOM 764 C CA . ALA A 1 99 ? -0.554 -8.808 5.480 1.00 97.62 99 ALA A CA 1
ATOM 765 C C . ALA A 1 99 ? -0.833 -8.966 3.974 1.00 97.62 99 ALA A C 1
ATOM 767 O O . ALA A 1 99 ? -0.525 -10.005 3.404 1.00 97.62 99 ALA A O 1
ATOM 768 N N . LEU A 1 100 ? -1.370 -7.934 3.312 1.00 98.00 100 LEU A N 1
ATOM 769 C CA . LEU A 1 100 ? -1.504 -7.893 1.851 1.00 98.00 100 LEU A CA 1
ATOM 770 C C . LEU A 1 100 ? -0.163 -7.727 1.126 1.00 98.00 100 LEU A C 1
ATOM 772 O O . LEU A 1 100 ? -0.133 -7.838 -0.094 1.00 98.00 100 LEU A O 1
ATOM 776 N N . GLY A 1 101 ? 0.921 -7.394 1.827 1.00 97.44 101 GLY A N 1
ATOM 777 C CA . GLY A 1 101 ? 2.212 -7.073 1.220 1.00 97.44 101 GLY A CA 1
ATOM 778 C C . GLY A 1 101 ? 2.304 -5.655 0.647 1.00 97.44 101 GLY A C 1
ATOM 779 O O . GLY A 1 101 ? 3.293 -5.327 0.006 1.00 97.44 101 GLY A O 1
ATOM 780 N N . GLU A 1 102 ? 1.329 -4.773 0.889 1.00 97.50 102 GLU A N 1
ATOM 781 C CA . GLU A 1 102 ? 1.363 -3.363 0.449 1.00 97.50 102 GLU A CA 1
ATOM 782 C C . GLU A 1 102 ? 2.283 -2.490 1.323 1.00 97.50 102 GLU A C 1
ATOM 784 O O . GLU A 1 102 ? 2.637 -1.367 0.952 1.00 97.50 102 GLU A O 1
ATOM 789 N N . ARG A 1 103 ? 2.615 -2.973 2.528 1.00 95.44 103 ARG A N 1
ATOM 790 C CA . ARG A 1 103 ? 3.474 -2.318 3.529 1.00 95.44 103 ARG A CA 1
ATOM 791 C C . ARG A 1 103 ? 4.316 -3.343 4.285 1.00 95.44 103 ARG A C 1
ATOM 793 O O . ARG A 1 103 ? 4.070 -4.536 4.180 1.00 95.44 103 ARG A O 1
ATOM 800 N N . GLY A 1 104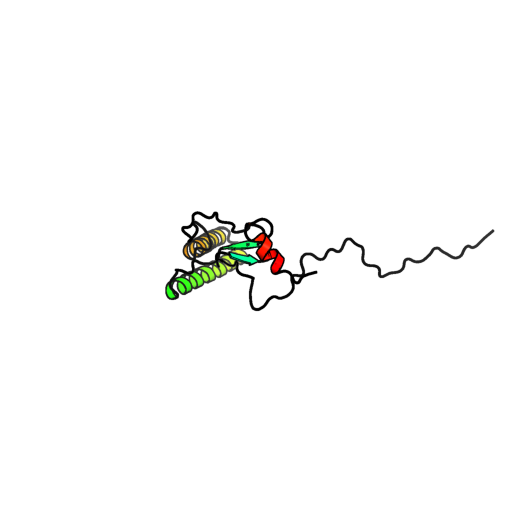 ? 5.300 -2.872 5.050 1.00 94.12 104 GLY A N 1
ATOM 801 C CA . GLY A 1 104 ? 6.243 -3.746 5.750 1.00 94.12 104 GLY A CA 1
ATOM 802 C C . GLY A 1 104 ? 7.336 -4.269 4.812 1.00 94.12 104 GLY A C 1
ATOM 803 O O . GLY A 1 104 ? 7.675 -3.562 3.856 1.00 94.12 104 GLY A O 1
ATOM 804 N N . PRO A 1 105 ? 7.886 -5.469 5.074 1.00 94.31 105 PRO A N 1
ATOM 805 C CA . PRO A 1 105 ? 8.845 -6.115 4.185 1.00 94.31 105 PRO A CA 1
ATOM 806 C C . PRO A 1 105 ? 8.314 -6.232 2.753 1.00 94.31 105 PRO A C 1
ATOM 808 O O . PRO A 1 105 ? 7.106 -6.301 2.515 1.00 94.31 105 PRO A O 1
ATOM 811 N N . VAL A 1 106 ? 9.231 -6.208 1.796 1.00 96.94 106 VAL A N 1
ATOM 812 C CA . VAL A 1 106 ? 8.917 -6.418 0.383 1.00 96.94 106 VAL A CA 1
ATOM 813 C C . VAL A 1 106 ? 8.692 -7.906 0.117 1.00 96.94 106 VAL A C 1
ATOM 815 O O . VAL A 1 106 ? 9.256 -8.745 0.814 1.00 96.94 106 VAL A O 1
ATOM 818 N N . TRP A 1 107 ? 7.859 -8.233 -0.870 1.00 96.44 107 TRP A N 1
ATOM 819 C CA . TRP A 1 107 ? 7.544 -9.621 -1.241 1.00 96.44 107 TRP A CA 1
ATOM 820 C C . TRP A 1 107 ? 8.444 -10.177 -2.358 1.00 96.44 107 TRP A C 1
ATOM 822 O O . TRP A 1 107 ? 8.285 -11.324 -2.759 1.00 96.44 107 TRP A O 1
ATOM 832 N N . TRP A 1 108 ? 9.384 -9.379 -2.874 1.00 96.06 108 TRP A N 1
ATOM 833 C CA . TRP A 1 108 ? 10.403 -9.830 -3.825 1.00 96.06 108 TRP A CA 1
ATOM 834 C C . TRP A 1 108 ? 11.719 -10.169 -3.114 1.00 96.06 108 TRP A C 1
ATOM 836 O O . TRP A 1 108 ? 12.023 -9.625 -2.052 1.00 96.06 108 TRP A O 1
ATOM 846 N N . ASP A 1 109 ? 12.507 -11.052 -3.722 1.00 95.00 109 ASP A N 1
ATOM 847 C CA . ASP A 1 109 ? 13.725 -11.652 -3.160 1.00 95.00 109 ASP A CA 1
ATOM 848 C C . ASP A 1 109 ? 15.022 -11.230 -3.877 1.00 95.00 109 ASP A C 1
ATOM 850 O O . ASP A 1 109 ? 16.115 -11.606 -3.462 1.00 95.00 109 ASP A O 1
ATOM 854 N N . ASP A 1 110 ? 14.928 -10.385 -4.905 1.00 95.50 110 ASP A N 1
ATOM 855 C CA . ASP A 1 110 ? 16.066 -9.929 -5.716 1.00 95.50 110 ASP A CA 1
ATOM 856 C C . ASP A 1 110 ? 16.931 -8.833 -5.059 1.00 95.50 110 ASP A C 1
ATOM 858 O O . ASP A 1 110 ? 17.868 -8.319 -5.671 1.00 95.50 110 ASP A O 1
ATOM 862 N N . GLY A 1 111 ? 16.615 -8.448 -3.820 1.00 93.88 111 GLY A N 1
ATOM 863 C CA . GLY A 1 111 ? 17.342 -7.430 -3.059 1.00 93.88 111 GLY A CA 1
ATOM 864 C C . GLY A 1 111 ? 17.064 -5.980 -3.473 1.00 93.88 111 GLY A C 1
ATOM 865 O O . GLY A 1 111 ? 17.688 -5.070 -2.922 1.00 93.88 111 GLY A O 1
ATOM 866 N N . ALA A 1 112 ? 16.136 -5.723 -4.402 1.00 94.94 112 ALA A N 1
ATOM 867 C CA . ALA A 1 112 ? 15.775 -4.358 -4.773 1.00 94.94 112 ALA A CA 1
ATOM 868 C C . ALA A 1 112 ? 15.128 -3.597 -3.591 1.00 94.94 112 ALA A C 1
ATOM 870 O O . ALA A 1 112 ? 14.359 -4.183 -2.822 1.00 94.94 112 ALA A O 1
ATOM 871 N N . PRO A 1 113 ? 15.382 -2.284 -3.436 1.00 95.25 113 PRO A N 1
ATOM 872 C CA . PRO A 1 113 ? 14.778 -1.496 -2.368 1.00 95.25 113 PRO A CA 1
ATOM 873 C C . PRO A 1 113 ? 13.276 -1.269 -2.594 1.00 95.25 113 PRO A C 1
ATOM 875 O O . PRO A 1 113 ? 12.776 -1.290 -3.721 1.00 95.25 113 PRO A O 1
ATOM 878 N N . ASP A 1 114 ? 12.558 -0.981 -1.509 1.00 96.75 114 ASP A N 1
ATOM 879 C CA . ASP A 1 114 ? 11.182 -0.490 -1.576 1.00 96.75 114 ASP A CA 1
ATOM 880 C C . ASP A 1 114 ? 11.152 0.975 -2.026 1.00 96.75 114 ASP A C 1
ATOM 882 O O . ASP A 1 114 ? 11.745 1.844 -1.391 1.00 96.75 114 ASP A O 1
ATOM 886 N N . LEU A 1 115 ? 10.429 1.251 -3.109 1.00 97.44 115 LEU A N 1
ATOM 887 C CA . LEU A 1 115 ? 10.251 2.581 -3.692 1.00 97.44 115 LEU A CA 1
ATOM 888 C C . LEU A 1 115 ? 8.821 3.105 -3.496 1.00 97.44 115 LEU A C 1
ATOM 890 O O . LEU A 1 115 ? 8.410 4.067 -4.149 1.00 97.44 115 LEU A O 1
ATOM 894 N N . THR A 1 116 ? 8.032 2.495 -2.605 1.00 96.75 116 THR A N 1
ATOM 895 C CA . THR A 1 116 ? 6.677 2.970 -2.298 1.00 96.75 116 THR A CA 1
ATOM 896 C C . THR A 1 116 ? 6.697 4.445 -1.866 1.00 96.75 116 THR A C 1
ATOM 898 O O . THR A 1 116 ? 7.543 4.883 -1.095 1.00 96.75 116 THR A O 1
ATOM 901 N N . GLN A 1 117 ? 5.749 5.232 -2.366 1.00 96.50 117 GLN A N 1
ATOM 902 C CA . GLN A 1 117 ? 5.603 6.688 -2.216 1.00 96.50 117 GLN A CA 1
ATOM 903 C C . GLN A 1 117 ? 6.635 7.565 -2.949 1.00 96.50 117 GLN A C 1
ATOM 905 O O . GLN A 1 117 ? 6.431 8.788 -2.992 1.00 96.50 117 GLN A O 1
ATOM 910 N N . HIS A 1 118 ? 7.674 6.992 -3.571 1.00 98.00 118 HIS A N 1
ATOM 911 C CA . HIS A 1 118 ? 8.603 7.746 -4.419 1.00 98.00 118 HIS A CA 1
ATOM 912 C C . HIS A 1 118 ? 7.913 8.215 -5.705 1.00 98.00 118 HIS A C 1
ATOM 914 O O . HIS A 1 118 ? 6.976 7.586 -6.203 1.00 98.00 118 HIS A O 1
ATOM 920 N N . LEU A 1 119 ? 8.377 9.339 -6.256 1.00 97.56 119 LEU A N 1
ATOM 921 C CA . LEU A 1 119 ? 7.938 9.803 -7.570 1.00 97.56 119 LEU A CA 1
ATOM 922 C C . LEU A 1 119 ? 8.498 8.869 -8.646 1.00 97.56 119 LEU A C 1
ATOM 924 O O . LEU A 1 119 ? 9.707 8.673 -8.707 1.00 97.56 119 LEU A O 1
ATOM 928 N N . ALA A 1 120 ? 7.649 8.346 -9.532 1.00 97.25 120 ALA A N 1
ATOM 929 C CA . ALA A 1 120 ? 8.075 7.405 -10.571 1.00 97.25 120 ALA A CA 1
ATOM 930 C C . ALA A 1 120 ? 9.215 7.980 -11.438 1.00 97.25 120 ALA A C 1
ATOM 932 O O . ALA A 1 120 ? 10.207 7.300 -11.694 1.00 97.25 120 ALA A O 1
ATOM 933 N N . ARG A 1 121 ? 9.140 9.278 -11.768 1.00 96.38 121 ARG A N 1
ATOM 934 C CA . ARG A 1 121 ? 10.155 10.019 -12.544 1.00 96.38 121 ARG A CA 1
ATOM 935 C C . ARG A 1 121 ? 11.542 10.136 -11.892 1.00 96.38 121 ARG A C 1
ATOM 937 O O . ARG A 1 121 ? 12.466 10.585 -12.553 1.00 96.38 121 ARG A O 1
ATOM 944 N N . THR A 1 122 ? 11.698 9.796 -10.611 1.00 97.25 122 THR A N 1
ATOM 945 C CA . THR A 1 122 ? 12.986 9.863 -9.887 1.00 97.25 122 THR A CA 1
ATOM 946 C C . THR A 1 122 ? 13.489 8.478 -9.478 1.00 97.25 122 THR A C 1
ATOM 948 O O . THR A 1 122 ? 14.237 8.351 -8.511 1.00 97.25 122 THR A O 1
ATOM 951 N N . THR A 1 123 ? 13.009 7.426 -10.137 1.00 97.44 123 THR A N 1
ATOM 952 C CA . THR A 1 123 ? 13.312 6.028 -9.801 1.00 97.44 123 THR A CA 1
ATOM 953 C C . THR A 1 123 ? 13.795 5.270 -11.030 1.00 97.44 123 THR A C 1
ATOM 955 O O . THR A 1 123 ? 13.797 5.808 -12.134 1.00 97.44 123 THR A O 1
ATOM 958 N N . VAL A 1 124 ? 14.129 3.989 -10.860 1.00 97.38 124 VAL A N 1
ATOM 959 C CA . VAL A 1 124 ? 14.438 3.069 -11.970 1.00 97.38 124 VAL A CA 1
ATOM 960 C C . VAL A 1 124 ? 13.302 2.952 -12.999 1.00 97.38 124 VAL A C 1
ATOM 962 O O . VAL A 1 124 ? 13.528 2.513 -14.119 1.00 97.38 124 VAL A O 1
ATOM 965 N N . TYR A 1 125 ? 12.089 3.387 -12.648 1.00 97.62 125 TYR A N 1
ATOM 966 C CA . TYR A 1 125 ? 10.926 3.404 -13.531 1.00 97.62 125 TYR A CA 1
ATOM 967 C C . TYR A 1 125 ? 10.760 4.718 -14.312 1.00 97.62 125 TYR A C 1
ATOM 969 O O . TYR A 1 125 ? 9.733 4.892 -14.963 1.00 97.62 125 TYR A O 1
ATOM 977 N N . ALA A 1 126 ? 11.712 5.657 -14.244 1.00 96.94 126 ALA A N 1
ATOM 978 C CA . ALA A 1 126 ? 11.566 6.993 -14.827 1.00 96.94 126 ALA A CA 1
ATOM 979 C C . ALA A 1 126 ? 11.343 6.972 -16.347 1.00 96.94 126 ALA A C 1
ATOM 981 O O . ALA A 1 126 ? 10.373 7.562 -16.814 1.00 96.94 126 ALA A O 1
ATOM 982 N N . GLU A 1 127 ? 12.189 6.254 -17.091 1.00 96.56 127 GLU A N 1
ATOM 983 C CA . GLU A 1 127 ? 12.091 6.115 -18.554 1.00 96.56 127 GLU A CA 1
ATOM 984 C C . GLU A 1 127 ? 10.757 5.483 -18.971 1.00 96.56 127 GLU A C 1
ATOM 986 O O . GLU A 1 127 ? 10.026 6.022 -19.802 1.00 96.56 127 GLU A O 1
ATOM 991 N N . TRP A 1 128 ? 10.382 4.377 -18.319 1.00 96.50 128 TRP A N 1
ATOM 992 C CA . TRP A 1 128 ? 9.086 3.735 -18.542 1.00 96.50 128 TRP A CA 1
ATOM 993 C C . TRP A 1 128 ? 7.922 4.692 -18.254 1.00 96.50 128 TRP A C 1
ATOM 995 O O . TRP A 1 128 ? 6.996 4.795 -19.054 1.00 96.50 128 TRP A O 1
ATOM 1005 N N . TYR A 1 129 ? 7.971 5.417 -17.134 1.00 95.75 129 TYR A N 1
ATOM 1006 C CA . TYR A 1 129 ? 6.914 6.345 -16.744 1.00 95.75 129 TYR A CA 1
ATOM 1007 C C . TYR A 1 129 ? 6.805 7.539 -17.705 1.00 95.75 129 TYR A C 1
ATOM 1009 O O . TYR A 1 129 ? 5.692 7.972 -18.003 1.00 95.75 129 TYR A O 1
ATOM 1017 N N . ALA A 1 130 ? 7.929 8.043 -18.227 1.00 94.62 130 ALA A N 1
ATOM 1018 C CA . ALA A 1 130 ? 7.952 9.097 -19.240 1.00 94.62 130 ALA A CA 1
ATOM 1019 C C . ALA A 1 130 ? 7.293 8.633 -20.547 1.00 94.62 130 ALA A C 1
ATOM 1021 O O . ALA A 1 130 ? 6.478 9.361 -21.106 1.00 94.62 130 ALA A O 1
ATOM 1022 N N . GLY A 1 131 ? 7.550 7.389 -20.967 1.00 93.88 131 GLY A N 1
ATOM 1023 C CA . GLY A 1 131 ? 6.912 6.777 -22.135 1.00 93.88 131 GLY A CA 1
ATOM 1024 C C . GLY A 1 131 ? 5.409 6.517 -21.983 1.00 93.88 131 GLY A C 1
ATOM 1025 O O . GLY A 1 131 ? 4.738 6.242 -22.976 1.00 93.88 131 GLY A O 1
ATOM 1026 N N . LEU A 1 132 ? 4.856 6.606 -20.765 1.00 88.38 132 LEU A N 1
ATOM 1027 C CA . LEU A 1 132 ? 3.411 6.551 -20.578 1.00 88.38 132 LEU A CA 1
ATOM 1028 C C . LEU A 1 132 ? 2.747 7.860 -20.978 1.00 88.38 132 LEU A C 1
ATOM 1030 O O . LEU A 1 132 ? 1.658 7.792 -21.534 1.00 88.38 132 LEU A O 1
ATOM 1034 N N . ALA A 1 133 ? 3.322 9.032 -20.671 1.00 69.50 133 ALA A N 1
ATOM 1035 C CA . ALA A 1 133 ? 2.745 10.322 -21.062 1.00 69.50 133 ALA A CA 1
ATOM 1036 C C . ALA A 1 133 ? 2.447 10.321 -22.572 1.00 69.50 133 ALA A C 1
ATOM 1038 O O . ALA A 1 133 ? 3.284 9.844 -23.337 1.00 69.50 133 ALA A O 1
ATOM 1039 N N . PRO A 1 134 ? 1.260 10.780 -23.021 1.00 53.69 134 PRO A N 1
ATOM 1040 C CA . PRO A 1 134 ? 1.116 11.035 -24.447 1.00 53.69 134 PRO A CA 1
ATOM 1041 C C . PRO A 1 134 ? 2.236 12.014 -24.812 1.00 53.69 134 PRO A C 1
ATOM 1043 O O . PRO A 1 134 ? 2.447 12.982 -24.086 1.00 53.69 134 PRO A O 1
ATOM 1046 N N . GLY A 1 135 ? 3.023 11.700 -25.839 1.00 43.25 135 GLY A N 1
ATOM 1047 C CA . GLY A 1 135 ? 4.091 12.596 -26.264 1.00 43.25 135 GLY A CA 1
ATOM 1048 C C . GLY A 1 135 ? 3.518 13.985 -26.550 1.00 43.25 135 GLY A C 1
ATOM 1049 O O . GLY A 1 135 ? 2.608 14.092 -27.371 1.00 43.25 135 GLY A O 1
ATOM 1050 N N . GLY A 1 136 ? 4.055 15.008 -25.877 1.00 35.25 136 GLY A N 1
ATOM 1051 C CA . GLY A 1 136 ? 3.691 16.419 -26.051 1.00 35.25 136 GLY A CA 1
ATOM 1052 C C . GLY A 1 136 ? 3.056 17.028 -24.818 1.00 35.25 136 GLY A C 1
ATOM 1053 O O . GLY A 1 136 ? 1.821 16.905 -24.686 1.00 35.25 136 GLY A O 1
#

Sequence (136 aa):
MPDEPRPDEPRPDEPRPDEARPDEQPPRGDGPPVTPDGRYLVVRGRLWRRSDPALDEGRRAELTHELMAARRAKGAAMRAGDPAAREAARARVDAAKVALGERGPVWWDDGAPDLTQHLARTTVYAEWYAGLAPGG

Foldseek 3Di:
DDDDPDDDDDDPDDDDPPPPPPDPDDDDPPDFDAFPVRQFGADSQFTFGAFDPPDDPVQLVVLVVQLVVLVVQLVVCVVVVNVVSNVVSVVSNQVSCVSRQRDDDHPDDPPDDDRGGPRCCVDPNNVVVVVVGDDD

Secondary structure (DSSP, 8-state):
---PPPP-PPPS----TT---S------SSS--B-TTSSEEEETTEEEEPPPTTS-HHHHHHHHHHHHHHHHHHHHHHHHT-HHHHHHHHHHHHHHHHHTTSSSS-S--S-PPP-TTSBGGGSTTHHHHHHHSPP-

Radius of gyration: 24.28 Å; chains: 1; bounding bo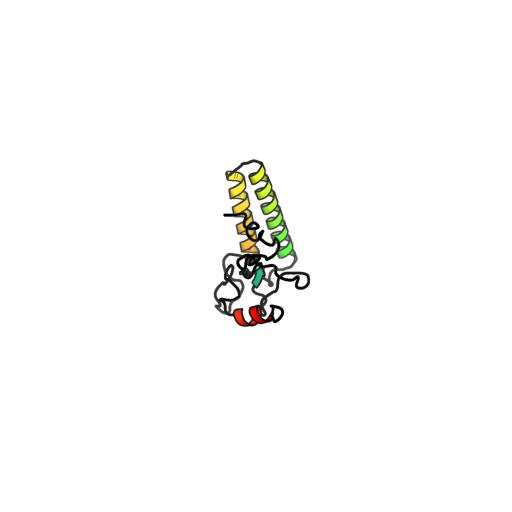x: 35×91×47 Å

pLDDT: mean 84.67, std 21.49, range [35.25, 98.69]

Organism: NCBI:txid988821